Protein AF-A0A7V8XF37-F1 (afdb_monomer_lite)

Sequence (133 aa):
MGAAGLAASLGGTASAAAWCGSATIQDRPATVTGRSIRVIYAIPSDSPDRGAERAPVISADVDEITGWWRGQDSEREPRFDRAPFACGLQADLFVVRSTETAAALQVDDTRFEKLSDAVLGATGRSQYEKHLV

Structure (mmCIF, N/CA/C/O backbone):
data_AF-A0A7V8XF37-F1
#
_entry.id   AF-A0A7V8XF37-F1
#
loop_
_atom_site.group_PDB
_atom_site.id
_atom_site.type_symbol
_atom_site.label_atom_id
_atom_site.label_alt_id
_atom_site.label_comp_id
_atom_site.label_asym_id
_atom_site.label_entity_id
_atom_site.label_seq_id
_atom_site.pdbx_PDB_ins_code
_atom_site.Cartn_x
_atom_site.Cartn_y
_atom_site.Cartn_z
_atom_site.occupancy
_atom_site.B_iso_or_equiv
_atom_site.auth_seq_id
_atom_site.auth_comp_id
_atom_site.auth_asym_id
_atom_site.auth_atom_id
_atom_site.pdbx_PDB_model_num
ATOM 1 N N . MET A 1 1 ? -19.938 -44.236 10.981 1.00 38.38 1 MET A N 1
ATOM 2 C CA . MET A 1 1 ? -19.249 -43.022 11.469 1.00 38.38 1 MET A CA 1
ATOM 3 C C . MET A 1 1 ? -18.979 -42.156 10.250 1.00 38.38 1 MET A C 1
ATOM 5 O O . MET A 1 1 ? -18.111 -42.503 9.465 1.00 38.38 1 MET A O 1
ATOM 9 N N . GLY A 1 2 ? -19.823 -41.153 9.999 1.00 36.72 2 GLY A N 1
ATOM 10 C CA . GLY A 1 2 ? -19.707 -40.270 8.834 1.00 36.72 2 GLY A CA 1
ATOM 11 C C . GLY A 1 2 ? -19.041 -38.961 9.242 1.00 36.72 2 GLY A C 1
ATOM 12 O O . GLY A 1 2 ? -19.491 -38.331 10.194 1.00 36.72 2 GLY A O 1
ATOM 13 N N . ALA A 1 3 ? -17.965 -38.580 8.558 1.00 45.50 3 ALA A N 1
ATOM 14 C CA . ALA A 1 3 ? -17.331 -37.280 8.732 1.00 45.50 3 ALA A CA 1
ATOM 15 C C . ALA A 1 3 ? -18.082 -36.248 7.879 1.00 45.50 3 ALA A C 1
ATOM 17 O O . ALA A 1 3 ? -18.082 -36.335 6.652 1.00 45.50 3 ALA A O 1
ATOM 18 N N . ALA A 1 4 ? -18.747 -35.295 8.531 1.00 46.12 4 ALA A N 1
ATOM 19 C CA . ALA A 1 4 ? -19.310 -34.125 7.871 1.00 46.12 4 ALA A CA 1
ATOM 20 C C . ALA A 1 4 ? -18.177 -33.118 7.620 1.00 46.12 4 ALA A C 1
ATOM 22 O O . ALA A 1 4 ? -17.595 -32.583 8.562 1.00 46.12 4 ALA A O 1
ATOM 23 N N . GLY A 1 5 ? -17.836 -32.900 6.350 1.00 41.81 5 GLY A N 1
ATOM 24 C CA . GLY A 1 5 ? -16.898 -31.860 5.941 1.00 41.81 5 GLY A CA 1
ATOM 25 C C . GLY A 1 5 ? -17.552 -30.483 6.037 1.00 41.81 5 GLY A C 1
ATOM 26 O O . GLY A 1 5 ? -18.583 -30.240 5.414 1.00 41.81 5 GLY A O 1
ATOM 27 N N . LEU A 1 6 ? -16.948 -29.582 6.811 1.00 49.84 6 LEU A N 1
ATOM 28 C CA . LEU A 1 6 ? -17.267 -28.156 6.795 1.00 49.84 6 LEU A CA 1
ATOM 29 C C . LEU A 1 6 ? -16.724 -27.558 5.492 1.00 49.84 6 LEU A C 1
ATOM 31 O O . LEU A 1 6 ? -15.524 -27.327 5.358 1.00 49.84 6 LEU A O 1
ATOM 35 N N . ALA A 1 7 ? -17.603 -27.328 4.520 1.00 48.38 7 ALA A N 1
ATOM 36 C CA . ALA A 1 7 ? -17.288 -26.521 3.350 1.00 48.38 7 ALA A CA 1
ATOM 37 C C . ALA A 1 7 ? -17.413 -25.038 3.731 1.00 48.38 7 ALA A C 1
ATOM 39 O O . ALA A 1 7 ? -18.518 -24.520 3.877 1.00 48.38 7 ALA A O 1
ATOM 40 N N . ALA A 1 8 ? -16.282 -24.359 3.916 1.00 50.72 8 ALA A N 1
ATOM 41 C CA . ALA A 1 8 ? -16.254 -22.905 4.006 1.00 50.72 8 ALA A CA 1
ATOM 42 C C . ALA A 1 8 ? -16.471 -22.321 2.601 1.00 50.72 8 ALA A C 1
ATOM 44 O O . ALA A 1 8 ? -15.638 -22.493 1.712 1.00 50.72 8 ALA A O 1
ATOM 45 N N . SER A 1 9 ? -17.599 -21.645 2.386 1.00 50.03 9 SER A N 1
ATOM 46 C CA . SER A 1 9 ? -17.854 -20.876 1.169 1.00 50.03 9 SER A CA 1
ATOM 47 C C . SER A 1 9 ? -17.094 -19.546 1.229 1.00 50.03 9 SER A C 1
ATOM 49 O O . SER A 1 9 ? -17.621 -18.546 1.714 1.00 50.03 9 SER A O 1
ATOM 51 N N . LEU A 1 10 ? -15.853 -19.524 0.745 1.00 54.91 10 LEU A N 1
ATOM 52 C CA . LEU A 1 10 ? -15.155 -18.280 0.413 1.00 54.91 10 LEU A CA 1
ATOM 53 C C . LEU A 1 10 ? -15.517 -17.919 -1.028 1.00 54.91 10 LEU A C 1
ATOM 55 O O . LEU A 1 10 ? -14.938 -18.444 -1.975 1.00 54.91 10 LEU A O 1
ATOM 59 N N . GLY A 1 11 ? -16.549 -17.101 -1.200 1.00 47.81 11 GLY A N 1
ATOM 60 C CA . GLY A 1 11 ? -17.048 -16.759 -2.529 1.00 47.81 11 GLY A CA 1
ATOM 61 C C . GLY A 1 11 ? -18.088 -15.653 -2.511 1.00 47.81 11 GLY A C 1
ATOM 62 O O . GLY A 1 11 ? -19.124 -15.780 -3.155 1.00 47.81 11 GLY A O 1
ATOM 63 N N . GLY A 1 12 ? -17.844 -14.595 -1.740 1.00 43.12 12 GLY A N 1
ATOM 64 C CA . GLY A 1 12 ? -18.539 -13.328 -1.930 1.00 43.12 12 GLY A CA 1
ATOM 65 C C . GLY A 1 12 ? -17.650 -12.429 -2.773 1.00 43.12 12 GLY A C 1
ATOM 66 O O . GLY A 1 12 ? -16.594 -12.025 -2.305 1.00 43.12 12 GLY A O 1
ATOM 67 N N . THR A 1 13 ? -18.046 -12.111 -4.004 1.00 48.09 13 THR A N 1
ATOM 68 C CA . THR A 1 13 ? -17.426 -11.002 -4.732 1.00 48.09 13 THR A CA 1
ATOM 69 C C . THR A 1 13 ? -17.789 -9.717 -4.000 1.00 48.09 13 THR A C 1
ATOM 71 O O . THR A 1 13 ? -18.898 -9.199 -4.146 1.00 48.09 13 THR A O 1
ATOM 74 N N . ALA A 1 14 ? -16.875 -9.219 -3.167 1.00 48.22 14 ALA A N 1
ATOM 75 C CA . ALA A 1 14 ? -16.988 -7.887 -2.605 1.00 48.22 14 ALA A CA 1
ATOM 76 C C . ALA A 1 14 ? -17.128 -6.903 -3.777 1.00 48.22 14 ALA A C 1
ATOM 78 O O . ALA A 1 14 ? -16.203 -6.709 -4.567 1.00 48.22 14 ALA A O 1
ATOM 79 N N . SER A 1 15 ? -18.317 -6.320 -3.945 1.00 48.81 15 SER A N 1
ATOM 80 C CA . SER A 1 15 ? -18.491 -5.203 -4.866 1.00 48.81 15 SER A CA 1
ATOM 81 C C . SER A 1 15 ? -17.774 -4.020 -4.241 1.00 48.81 15 SER A C 1
ATOM 83 O O . SER A 1 15 ? -18.336 -3.340 -3.382 1.00 48.81 15 SER A O 1
ATOM 85 N N . ALA A 1 16 ? -16.523 -3.810 -4.645 1.00 47.19 16 ALA A N 1
ATOM 86 C CA . ALA A 1 16 ? -15.731 -2.666 -4.236 1.00 47.19 16 ALA A CA 1
ATOM 87 C C . ALA A 1 16 ? -16.558 -1.388 -4.431 1.00 47.19 16 ALA A C 1
ATOM 89 O O . ALA A 1 16 ? -17.068 -1.131 -5.527 1.00 47.19 16 ALA A O 1
ATOM 90 N N . ALA A 1 17 ? -16.695 -0.573 -3.383 1.00 54.34 17 ALA A N 1
ATOM 91 C CA . ALA A 1 17 ? -17.039 0.825 -3.595 1.00 54.34 17 ALA A CA 1
ATOM 92 C C . ALA A 1 17 ? -16.021 1.384 -4.600 1.00 54.34 17 ALA A C 1
ATOM 94 O O . ALA A 1 17 ? -14.824 1.118 -4.465 1.00 54.34 17 ALA A O 1
ATOM 95 N N . ALA A 1 18 ? -16.480 2.103 -5.630 1.00 65.69 18 ALA A N 1
ATOM 96 C CA . ALA A 1 18 ? -15.573 2.686 -6.612 1.00 65.69 18 ALA A CA 1
ATOM 97 C C . ALA A 1 18 ? -14.501 3.488 -5.861 1.00 65.69 18 ALA A C 1
ATOM 99 O O . ALA A 1 18 ? -14.824 4.399 -5.097 1.00 65.69 18 ALA A O 1
ATOM 100 N N . TRP A 1 19 ? -13.236 3.098 -6.010 1.00 72.50 19 TRP A N 1
ATOM 101 C CA . TRP A 1 19 ? -12.137 3.802 -5.367 1.00 72.50 19 TRP A CA 1
ATOM 102 C C . TRP A 1 19 ? -12.119 5.240 -5.863 1.00 72.50 19 TRP A C 1
ATOM 104 O O . TRP A 1 19 ? -11.910 5.501 -7.044 1.00 72.50 19 TRP A O 1
ATOM 114 N N . CYS A 1 20 ? -12.412 6.159 -4.951 1.00 78.31 20 CYS A N 1
ATOM 115 C CA . CYS A 1 20 ? -12.406 7.594 -5.199 1.00 78.31 20 CYS A CA 1
ATOM 116 C C . CYS A 1 20 ? -11.209 8.263 -4.516 1.00 78.31 20 CYS A C 1
ATOM 118 O O . CYS A 1 20 ? -11.111 9.492 -4.482 1.00 78.31 20 CYS A O 1
ATOM 120 N N . GLY A 1 21 ? -10.340 7.454 -3.908 1.00 75.81 21 GLY A N 1
ATOM 121 C CA . GLY A 1 21 ? -9.154 7.924 -3.239 1.00 75.81 21 GLY A CA 1
ATOM 122 C C . GLY A 1 21 ? -8.069 8.371 -4.203 1.00 75.81 21 GLY A C 1
ATOM 123 O O . GLY A 1 21 ? -8.073 8.070 -5.394 1.00 75.81 21 GLY A O 1
ATOM 124 N N . SER A 1 22 ? -7.102 9.090 -3.651 1.00 80.94 22 SER A N 1
ATOM 125 C CA . SER A 1 22 ? -5.833 9.356 -4.309 1.00 80.94 22 SER A CA 1
ATOM 126 C C . SER A 1 22 ? -4.729 8.655 -3.540 1.00 80.94 22 SER A C 1
ATOM 128 O O . SER A 1 22 ? -4.583 8.828 -2.323 1.00 80.94 22 SER A O 1
ATOM 130 N N . ALA A 1 23 ? -3.965 7.856 -4.274 1.00 78.44 23 ALA A N 1
ATOM 131 C CA . ALA A 1 23 ? -2.681 7.365 -3.822 1.00 78.44 23 ALA A CA 1
ATOM 132 C C . ALA A 1 23 ? -1.749 8.544 -3.510 1.00 78.44 23 ALA A C 1
ATOM 134 O O . ALA A 1 23 ? -1.864 9.615 -4.112 1.00 78.44 23 ALA A O 1
ATOM 135 N N . THR A 1 24 ? -0.832 8.351 -2.567 1.00 79.94 24 THR A N 1
ATOM 136 C CA . THR A 1 24 ? 0.061 9.414 -2.109 1.00 79.94 24 THR A CA 1
ATOM 137 C C . THR A 1 24 ? 1.514 8.962 -2.075 1.00 79.94 24 THR A C 1
ATOM 139 O O . THR A 1 24 ? 1.815 7.815 -1.770 1.00 79.94 24 THR A O 1
ATOM 142 N N . ILE A 1 25 ? 2.425 9.884 -2.378 1.00 78.69 25 ILE A N 1
ATOM 143 C CA . ILE A 1 25 ? 3.872 9.727 -2.151 1.00 78.69 25 ILE A CA 1
ATOM 144 C C . ILE A 1 25 ? 4.318 10.417 -0.854 1.00 78.69 25 ILE A C 1
ATOM 146 O O . ILE A 1 25 ? 5.477 10.333 -0.462 1.00 78.69 25 ILE A O 1
ATOM 150 N N . GLN A 1 26 ? 3.399 11.132 -0.202 1.00 76.81 26 GLN A N 1
ATOM 151 C CA . GLN A 1 26 ? 3.586 11.744 1.106 1.00 76.81 26 GLN A CA 1
ATOM 152 C C . GLN A 1 26 ? 2.629 11.097 2.092 1.00 76.81 26 GLN A C 1
ATOM 154 O O . GLN A 1 26 ? 1.419 11.064 1.874 1.00 76.81 26 GLN A O 1
ATOM 159 N N . ASP A 1 27 ? 3.182 10.584 3.177 1.00 69.88 27 ASP A N 1
ATOM 160 C CA . ASP A 1 27 ? 2.408 9.937 4.222 1.00 69.88 27 ASP A CA 1
ATOM 161 C C . ASP A 1 27 ? 1.367 10.898 4.810 1.00 69.88 27 ASP A C 1
ATOM 163 O O . ASP A 1 27 ? 1.6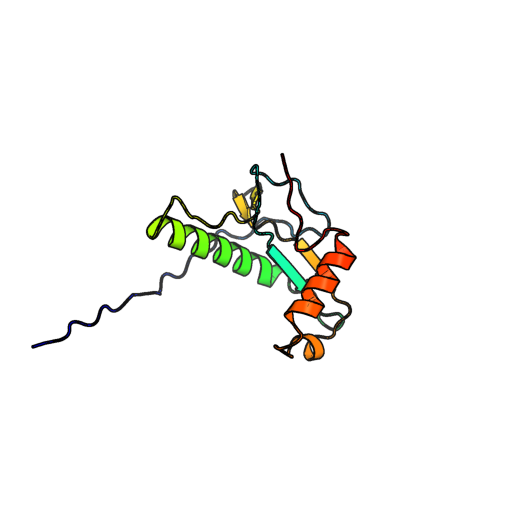97 12.035 5.169 1.00 69.88 27 ASP A O 1
ATOM 167 N N . ARG A 1 28 ? 0.106 10.465 4.883 1.00 77.31 28 ARG A N 1
ATOM 168 C CA . ARG A 1 28 ? -0.941 11.264 5.523 1.00 77.31 28 ARG A CA 1
ATOM 169 C C . ARG A 1 28 ? -0.918 11.014 7.029 1.00 77.31 28 ARG A C 1
ATOM 171 O O . ARG A 1 28 ? -0.479 9.959 7.482 1.00 77.31 28 ARG A O 1
ATOM 178 N N . PRO A 1 29 ? -1.389 11.969 7.845 1.00 71.81 29 PRO A N 1
ATOM 179 C CA . PRO A 1 29 ? -1.589 11.705 9.261 1.00 71.81 29 PRO A CA 1
ATOM 180 C C . PRO A 1 29 ? -2.574 10.546 9.449 1.00 71.81 29 PRO A C 1
ATOM 182 O O . PRO A 1 29 ? -3.676 10.579 8.898 1.00 71.81 29 PRO A O 1
ATOM 185 N N . ALA A 1 30 ? -2.189 9.552 10.252 1.00 67.31 30 ALA A N 1
ATOM 186 C CA . ALA A 1 30 ? -3.059 8.430 10.580 1.00 67.31 30 ALA A CA 1
ATOM 187 C C . ALA A 1 30 ? -4.360 8.927 11.232 1.00 67.31 30 ALA A C 1
ATOM 189 O O . ALA A 1 30 ? -4.349 9.790 12.113 1.00 67.31 30 ALA A O 1
ATOM 190 N N . THR A 1 31 ? -5.490 8.353 10.823 1.00 68.44 31 THR A N 1
ATOM 191 C CA . THR A 1 31 ? -6.827 8.726 11.327 1.00 68.44 31 THR A CA 1
ATOM 192 C C . THR A 1 31 ? -7.169 8.097 12.678 1.00 68.44 31 THR A C 1
ATOM 194 O O . THR A 1 31 ? -8.159 8.462 13.312 1.00 68.44 31 THR A O 1
ATOM 197 N N . VAL A 1 32 ? -6.344 7.159 13.139 1.00 67.38 32 VAL A N 1
ATOM 198 C CA . VAL A 1 32 ? -6.534 6.383 14.364 1.00 67.38 32 VAL A CA 1
ATOM 199 C C . VAL A 1 32 ? -5.245 6.356 15.181 1.00 67.38 32 VAL A C 1
ATOM 201 O O . VAL A 1 32 ? -4.154 6.200 14.642 1.00 67.38 32 VAL A O 1
ATOM 204 N N . THR A 1 33 ? -5.366 6.471 16.504 1.00 66.06 33 THR A N 1
ATOM 205 C CA . THR A 1 33 ? -4.225 6.460 17.431 1.00 66.06 33 THR A CA 1
ATOM 206 C C . THR A 1 33 ? -3.676 5.048 17.656 1.00 66.06 33 THR A C 1
ATOM 208 O O . THR A 1 33 ? -4.428 4.097 17.874 1.00 66.06 33 THR A O 1
ATOM 211 N N . GLY A 1 34 ? -2.350 4.899 17.653 1.00 70.12 34 GLY A N 1
ATOM 212 C CA . GLY A 1 34 ? -1.655 3.618 17.829 1.00 70.12 34 GLY A CA 1
ATOM 213 C C . GLY A 1 34 ? -1.023 3.097 16.535 1.00 70.12 34 GLY A C 1
ATOM 214 O O . GLY A 1 34 ? -0.927 3.817 15.548 1.00 70.12 34 GLY A O 1
ATOM 215 N N . ARG A 1 35 ? -0.543 1.847 16.549 1.00 73.19 35 ARG A N 1
ATOM 216 C CA . ARG A 1 35 ? 0.139 1.243 15.391 1.00 73.19 35 ARG A CA 1
ATOM 217 C C . ARG A 1 35 ? -0.885 0.823 14.336 1.00 73.19 35 ARG A C 1
ATOM 219 O O . ARG A 1 35 ? -1.788 0.047 14.652 1.00 73.19 35 ARG A O 1
ATOM 226 N N . SER A 1 36 ? -0.711 1.309 13.111 1.00 82.94 36 SER A N 1
ATOM 227 C CA . SER A 1 36 ? -1.486 0.910 11.937 1.00 82.94 36 SER A CA 1
ATOM 228 C C . SER A 1 36 ? -0.660 0.032 10.993 1.00 82.94 36 SER A C 1
ATOM 230 O O . SER A 1 36 ? 0.573 0.025 11.026 1.00 82.94 36 SER A O 1
ATOM 232 N N . ILE A 1 37 ? -1.355 -0.730 10.153 1.00 86.69 37 ILE A N 1
ATOM 233 C CA . ILE A 1 37 ? -0.786 -1.449 9.017 1.00 86.69 37 ILE A CA 1
ATOM 234 C C . ILE A 1 37 ? -0.896 -0.527 7.808 1.00 86.69 37 ILE A C 1
ATOM 236 O O . ILE A 1 37 ? -1.989 -0.302 7.287 1.00 86.69 37 ILE A O 1
ATOM 240 N N . ARG A 1 38 ? 0.237 0.013 7.364 1.00 86.69 38 ARG A N 1
ATOM 241 C CA . ARG A 1 38 ? 0.303 0.821 6.147 1.00 86.69 38 ARG A CA 1
ATOM 242 C C . ARG A 1 38 ? 0.267 -0.065 4.913 1.00 86.69 38 ARG A C 1
ATOM 244 O O . ARG A 1 38 ? 0.914 -1.110 4.877 1.00 86.69 38 ARG A O 1
ATOM 251 N N . VAL A 1 39 ? -0.438 0.393 3.887 1.00 89.56 39 VAL A N 1
ATOM 252 C CA . VAL A 1 39 ? -0.516 -0.303 2.606 1.00 89.56 39 VAL A CA 1
ATOM 253 C C . VAL A 1 39 ? 0.390 0.399 1.602 1.00 89.56 39 VAL A C 1
ATOM 255 O O . VAL A 1 39 ? 0.237 1.589 1.327 1.00 89.56 39 VAL A O 1
ATOM 258 N N . ILE A 1 40 ? 1.360 -0.346 1.074 1.00 89.31 40 ILE A N 1
ATOM 259 C CA . ILE A 1 40 ? 2.345 0.148 0.111 1.00 89.31 40 ILE A CA 1
ATOM 260 C C . ILE A 1 40 ? 2.009 -0.417 -1.273 1.00 89.31 40 ILE A C 1
ATOM 262 O O . ILE A 1 40 ? 1.907 -1.633 -1.438 1.00 89.31 40 ILE A O 1
ATOM 266 N N . TYR A 1 41 ? 1.926 0.444 -2.284 1.00 91.00 41 TYR A N 1
ATOM 267 C CA . TYR A 1 41 ? 1.980 0.046 -3.687 1.00 91.00 41 TYR A CA 1
ATOM 268 C C . TYR A 1 41 ? 3.375 0.344 -4.241 1.00 91.00 41 TYR A C 1
ATOM 270 O O . TYR A 1 41 ? 3.716 1.485 -4.560 1.00 91.00 41 TYR A O 1
ATOM 278 N N . ALA A 1 42 ? 4.203 -0.697 -4.311 1.00 91.00 42 ALA A N 1
ATOM 279 C CA . ALA A 1 42 ? 5.545 -0.6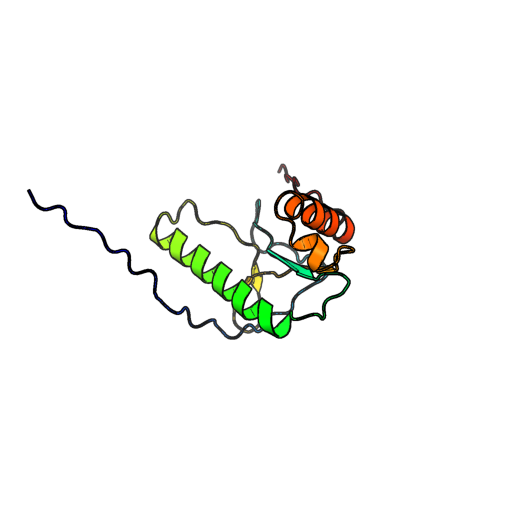09 -4.862 1.00 91.00 42 ALA A CA 1
ATOM 280 C C . ALA A 1 42 ? 5.527 -0.880 -6.363 1.00 91.00 42 ALA A C 1
ATOM 282 O O . ALA A 1 42 ? 4.989 -1.889 -6.822 1.00 91.00 42 ALA A O 1
ATOM 283 N N . ILE A 1 43 ? 6.149 0.013 -7.122 1.00 92.88 43 ILE A N 1
ATOM 284 C CA . ILE A 1 43 ? 6.185 -0.076 -8.571 1.00 92.88 43 ILE A CA 1
ATOM 285 C C . ILE A 1 43 ? 7.640 -0.294 -9.011 1.00 92.88 43 ILE A C 1
ATOM 287 O O . ILE A 1 43 ? 8.501 0.508 -8.632 1.00 92.88 43 ILE A O 1
ATOM 291 N N . PRO A 1 44 ? 7.936 -1.354 -9.787 1.00 95.06 44 PRO A N 1
ATOM 292 C CA . PRO A 1 44 ? 9.291 -1.624 -10.267 1.00 95.06 44 PRO A CA 1
ATOM 293 C C . PRO A 1 44 ? 9.859 -0.483 -11.119 1.00 95.06 44 PRO A C 1
ATOM 295 O O . PRO A 1 44 ? 9.102 0.273 -11.734 1.00 95.06 44 PRO A O 1
ATOM 298 N N . SER A 1 45 ? 11.182 -0.363 -11.200 1.00 96.25 45 SER A N 1
ATOM 299 C CA . SER A 1 45 ? 11.852 0.717 -11.941 1.00 96.25 45 SER A CA 1
ATOM 300 C C . SER A 1 45 ? 11.562 0.700 -13.446 1.00 96.25 45 SER A C 1
ATOM 302 O O . SER A 1 45 ? 11.501 1.754 -14.073 1.00 96.25 45 SER A O 1
ATOM 304 N N . ASP A 1 46 ? 11.325 -0.483 -14.009 1.00 96.88 46 ASP A N 1
ATOM 305 C CA . ASP A 1 46 ? 11.113 -0.745 -15.437 1.00 96.88 46 ASP A CA 1
ATOM 306 C C . ASP A 1 46 ? 9.636 -0.949 -15.818 1.00 96.88 46 ASP A C 1
ATOM 308 O O . ASP A 1 46 ? 9.325 -1.305 -16.954 1.00 96.88 46 ASP A O 1
ATOM 312 N N . SER A 1 47 ? 8.714 -0.732 -14.876 1.00 94.38 47 SER A N 1
ATOM 313 C CA . SER A 1 47 ? 7.285 -0.986 -15.073 1.00 94.38 47 SE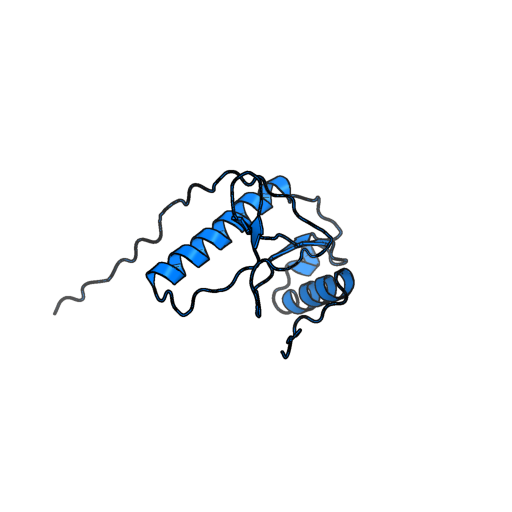R A CA 1
ATOM 314 C C . SER A 1 47 ? 6.456 0.300 -15.101 1.00 94.38 47 SER A C 1
ATOM 316 O O . SER A 1 47 ? 6.682 1.200 -14.280 1.00 94.38 47 SER A O 1
ATOM 318 N N . PRO A 1 48 ? 5.441 0.389 -15.984 1.00 94.75 48 PRO A N 1
ATOM 319 C CA . PRO A 1 48 ? 4.503 1.502 -15.958 1.00 94.75 48 PRO A CA 1
ATOM 320 C C . PRO A 1 48 ? 3.718 1.520 -14.641 1.00 94.75 48 PRO A C 1
ATOM 322 O O . PRO A 1 48 ? 3.477 0.482 -14.021 1.00 94.75 48 PRO A O 1
ATOM 325 N N . ASP A 1 49 ? 3.301 2.712 -14.219 1.00 90.25 49 ASP A N 1
ATOM 326 C CA . ASP A 1 49 ? 2.388 2.867 -13.089 1.00 90.25 49 ASP A CA 1
ATOM 327 C C . ASP A 1 49 ? 0.986 2.358 -13.464 1.00 90.25 49 ASP A C 1
ATOM 329 O O . ASP A 1 49 ? 0.381 2.831 -14.426 1.00 90.25 49 ASP A O 1
ATOM 333 N N . ARG A 1 50 ? 0.477 1.380 -12.705 1.00 90.12 50 ARG A N 1
ATOM 334 C CA . ARG A 1 50 ? -0.878 0.821 -12.849 1.00 90.12 50 ARG A CA 1
ATOM 335 C C . ARG A 1 50 ? -1.751 1.124 -11.629 1.00 90.12 50 ARG A C 1
ATOM 337 O O . ARG A 1 50 ? -2.721 0.412 -11.371 1.00 90.12 50 ARG A O 1
ATOM 344 N N . GLY A 1 51 ? -1.424 2.170 -10.872 1.00 87.25 51 GLY A N 1
ATOM 345 C CA . GLY A 1 51 ? -2.110 2.549 -9.640 1.00 87.25 51 GLY A CA 1
ATOM 346 C C . GLY A 1 51 ? -3.615 2.729 -9.826 1.00 87.25 51 GLY A C 1
ATOM 347 O O . GLY A 1 51 ? -4.379 2.229 -9.009 1.00 87.25 51 GLY A O 1
ATOM 348 N N . ALA A 1 52 ? -4.052 3.323 -10.942 1.00 85.88 52 ALA A N 1
ATOM 349 C CA . ALA A 1 52 ? -5.475 3.499 -11.256 1.00 85.88 52 ALA A CA 1
ATOM 350 C C . ALA A 1 52 ? -6.262 2.175 -11.325 1.00 85.88 52 ALA A C 1
ATOM 352 O O . ALA A 1 52 ? -7.435 2.129 -10.969 1.00 85.88 52 ALA A O 1
ATOM 353 N N . GLU A 1 53 ? -5.614 1.095 -11.758 1.00 87.19 53 GLU A N 1
ATOM 354 C CA . GLU A 1 53 ? -6.224 -0.233 -11.862 1.00 87.19 53 GLU A CA 1
ATOM 355 C C . GLU A 1 53 ? -6.059 -1.039 -10.569 1.00 87.19 53 GLU A C 1
ATOM 357 O O . GLU A 1 53 ? -6.924 -1.836 -10.212 1.00 87.19 53 GLU A O 1
ATOM 362 N N . ARG A 1 54 ? -4.930 -0.862 -9.871 1.00 89.38 54 ARG A N 1
ATOM 363 C CA . ARG A 1 54 ? -4.570 -1.664 -8.694 1.00 89.38 54 ARG A CA 1
ATOM 364 C C . ARG A 1 54 ? -5.160 -1.139 -7.403 1.00 89.38 54 ARG A C 1
ATOM 366 O O . ARG A 1 54 ? -5.599 -1.935 -6.583 1.00 89.38 54 ARG A O 1
ATOM 373 N N . ALA A 1 55 ? -5.199 0.170 -7.219 1.00 88.94 55 ALA A N 1
ATOM 374 C CA . ALA A 1 55 ? -5.672 0.763 -5.983 1.00 88.94 55 ALA A CA 1
ATOM 375 C C . ALA A 1 55 ? -7.137 0.432 -5.634 1.00 88.94 55 ALA A C 1
ATOM 377 O O . ALA A 1 55 ? -7.376 0.155 -4.459 1.00 88.94 55 ALA A O 1
ATOM 378 N N . PRO A 1 56 ? -8.097 0.348 -6.585 1.00 88.25 56 PRO A N 1
ATOM 379 C CA . PRO A 1 56 ? -9.442 -0.123 -6.263 1.00 88.25 56 PRO A CA 1
ATOM 380 C C . PRO A 1 56 ? -9.470 -1.544 -5.708 1.00 88.25 56 PRO A C 1
ATOM 382 O O . PRO A 1 56 ? -10.156 -1.802 -4.724 1.00 88.25 56 PRO A O 1
ATOM 385 N N . VAL A 1 57 ? -8.687 -2.443 -6.308 1.00 89.88 57 VAL A N 1
ATOM 386 C CA . VAL A 1 57 ? -8.596 -3.842 -5.877 1.00 89.88 57 VAL A CA 1
ATOM 387 C C . VAL A 1 57 ? -7.947 -3.931 -4.499 1.00 89.88 57 VAL A C 1
ATOM 389 O O . VAL A 1 57 ? -8.518 -4.529 -3.600 1.00 89.88 57 VAL A O 1
ATOM 392 N N . ILE A 1 58 ? -6.817 -3.248 -4.290 1.00 90.12 58 ILE A N 1
ATOM 393 C CA . ILE A 1 58 ? -6.122 -3.251 -2.995 1.00 90.12 58 ILE A CA 1
ATOM 394 C C . ILE A 1 58 ? -7.021 -2.684 -1.884 1.00 90.12 58 ILE A C 1
ATOM 396 O O . ILE A 1 58 ? -7.031 -3.198 -0.769 1.00 90.12 58 ILE A O 1
ATOM 400 N N . SER A 1 59 ? -7.781 -1.621 -2.168 1.00 90.44 59 SER A N 1
ATOM 401 C CA . SER A 1 59 ? -8.714 -1.055 -1.190 1.00 90.44 59 SER A CA 1
ATOM 402 C C . SER A 1 59 ? -9.829 -2.038 -0.828 1.00 90.44 59 SER A C 1
ATOM 404 O O . SER A 1 59 ? -10.157 -2.184 0.347 1.00 90.44 59 SER A O 1
ATOM 406 N N . ALA A 1 60 ? -10.362 -2.751 -1.825 1.00 89.62 60 ALA A N 1
ATOM 407 C CA . ALA A 1 60 ? -11.363 -3.789 -1.613 1.00 89.62 60 ALA A CA 1
ATOM 408 C C . ALA A 1 60 ? -10.815 -4.961 -0.787 1.00 89.62 60 ALA A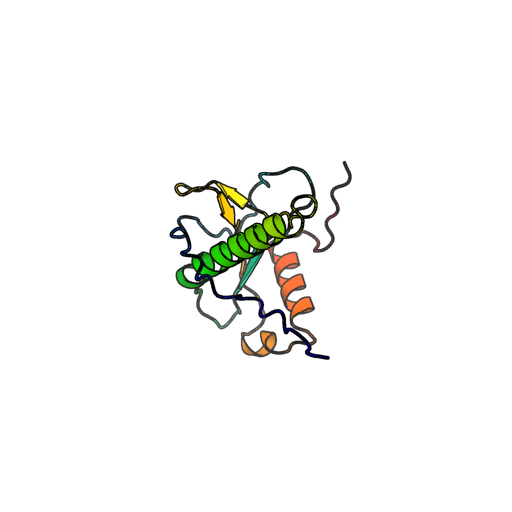 C 1
ATOM 410 O O . ALA A 1 60 ? -11.496 -5.410 0.131 1.00 89.62 60 ALA A O 1
ATOM 411 N N . ASP A 1 61 ? -9.576 -5.394 -1.036 1.00 92.81 61 ASP A N 1
ATOM 412 C CA . ASP A 1 61 ? -8.923 -6.448 -0.251 1.00 92.81 61 ASP A CA 1
ATOM 413 C C . ASP A 1 61 ? -8.776 -6.031 1.223 1.00 92.81 61 ASP A C 1
ATOM 415 O O . ASP A 1 61 ? -9.040 -6.816 2.133 1.00 92.81 61 ASP A O 1
ATOM 419 N N . VAL A 1 62 ? -8.399 -4.773 1.484 1.00 92.00 62 VAL A N 1
ATOM 420 C CA . VAL A 1 62 ? -8.328 -4.218 2.848 1.00 92.00 62 VAL A CA 1
ATOM 421 C C . VAL A 1 62 ? -9.697 -4.251 3.533 1.00 92.00 62 VAL A C 1
ATOM 423 O O . VAL A 1 62 ? -9.786 -4.611 4.709 1.00 92.00 62 VAL A O 1
ATOM 426 N N . ASP A 1 63 ? -10.766 -3.899 2.817 1.00 90.88 63 ASP A N 1
ATOM 427 C CA . ASP A 1 63 ? -12.137 -3.980 3.328 1.00 90.88 63 ASP A CA 1
ATOM 428 C C . ASP A 1 63 ? -12.584 -5.421 3.586 1.00 90.88 63 ASP A C 1
ATOM 430 O O . ASP A 1 63 ? -13.189 -5.689 4.626 1.00 90.88 63 ASP A O 1
ATOM 434 N N . GLU A 1 64 ? -12.252 -6.352 2.693 1.00 92.69 64 GLU A N 1
ATOM 435 C CA . GLU A 1 64 ? -12.582 -7.770 2.829 1.00 92.69 64 GLU A CA 1
ATOM 436 C C . GLU A 1 64 ? -11.861 -8.402 4.025 1.00 92.69 64 GLU A C 1
ATOM 438 O O . GLU A 1 64 ? -12.502 -9.053 4.852 1.00 92.69 64 GLU A O 1
ATOM 443 N N . ILE A 1 65 ? -10.558 -8.148 4.186 1.00 90.75 65 ILE A N 1
ATOM 444 C CA . ILE A 1 65 ? -9.773 -8.632 5.331 1.00 90.75 65 ILE A CA 1
ATOM 445 C C . ILE A 1 65 ? -10.346 -8.074 6.637 1.00 90.75 65 ILE A C 1
ATOM 447 O O . ILE A 1 65 ? -10.566 -8.827 7.589 1.00 90.75 65 ILE A O 1
ATOM 451 N N . THR A 1 66 ? -10.614 -6.765 6.686 1.00 90.50 66 THR A N 1
ATOM 452 C CA . THR A 1 66 ? -11.267 -6.119 7.832 1.00 90.50 66 THR A CA 1
ATOM 453 C C . THR A 1 66 ? -12.621 -6.775 8.134 1.00 90.50 66 THR A C 1
ATOM 455 O O . THR A 1 66 ? -12.903 -7.116 9.285 1.00 90.50 66 THR A O 1
ATOM 458 N N . GLY A 1 67 ? -13.459 -6.975 7.116 1.00 93.00 67 GLY A N 1
ATOM 459 C CA . GLY A 1 67 ? -14.786 -7.568 7.256 1.00 93.00 67 GLY A CA 1
ATOM 460 C C . GLY A 1 67 ? -14.741 -9.009 7.761 1.00 93.00 67 GLY A C 1
ATOM 461 O O . GLY A 1 67 ? -15.495 -9.365 8.668 1.00 93.00 67 GLY A O 1
ATOM 462 N N . TRP A 1 68 ? -13.818 -9.818 7.235 1.00 94.25 68 TRP A N 1
ATOM 463 C CA . TRP A 1 68 ? -13.605 -11.189 7.689 1.00 94.25 68 TRP A CA 1
ATOM 464 C C . TRP A 1 68 ? -13.209 -11.225 9.164 1.00 94.25 68 TRP A C 1
ATOM 466 O O . TRP A 1 68 ? -13.845 -11.936 9.942 1.00 94.25 68 TRP A O 1
ATOM 476 N N . TRP A 1 69 ? -12.233 -10.406 9.574 1.00 93.69 69 TRP A N 1
ATOM 477 C CA . TRP A 1 69 ? -11.789 -10.342 10.968 1.00 93.69 69 TRP A CA 1
ATOM 478 C C . TRP A 1 69 ? -12.903 -9.933 11.919 1.00 93.69 69 TRP A C 1
ATOM 480 O O . TRP A 1 69 ? -13.074 -10.583 12.942 1.00 93.69 69 TRP A O 1
ATOM 490 N N . ARG A 1 70 ? -13.721 -8.936 11.564 1.00 93.75 70 ARG A N 1
ATOM 491 C CA . ARG A 1 70 ? -14.899 -8.568 12.368 1.00 93.75 70 ARG A CA 1
ATOM 492 C C . ARG A 1 70 ? -15.867 -9.731 12.567 1.00 93.75 70 ARG A C 1
ATOM 494 O O . ARG A 1 70 ? -16.482 -9.823 13.623 1.00 93.75 70 ARG A O 1
ATOM 501 N N . GLY A 1 71 ? -16.001 -10.601 11.566 1.00 95.19 71 GLY A N 1
ATOM 502 C CA . GLY A 1 71 ? -16.815 -11.813 11.650 1.00 95.19 71 GLY A CA 1
ATOM 503 C C . GLY A 1 71 ? -16.183 -12.952 12.458 1.00 95.19 71 GLY A C 1
ATOM 504 O O . GLY A 1 71 ? -16.917 -13.828 12.908 1.00 95.19 71 GLY A O 1
ATOM 505 N N . GLN A 1 72 ? -14.858 -12.961 12.641 1.00 95.00 72 GLN A N 1
ATOM 506 C CA . GLN A 1 72 ? -14.147 -13.977 13.430 1.00 95.00 72 GLN A CA 1
ATOM 507 C C . GLN A 1 72 ? -13.897 -13.535 14.879 1.00 95.00 72 GLN A C 1
ATOM 509 O O . GLN A 1 72 ? -14.269 -14.236 15.815 1.00 95.00 72 GLN A O 1
ATOM 514 N N . ASP A 1 73 ? -13.245 -12.387 15.057 1.00 94.06 73 ASP A N 1
ATOM 515 C CA . ASP A 1 73 ? -12.856 -11.790 16.335 1.00 94.06 73 ASP A CA 1
ATOM 516 C C . ASP A 1 73 ? -12.727 -10.268 16.158 1.00 94.06 73 ASP A C 1
ATOM 518 O O . ASP A 1 73 ? -11.698 -9.744 15.717 1.00 94.06 73 ASP A O 1
ATOM 522 N N . SER A 1 74 ? -13.791 -9.542 16.505 1.00 90.88 74 SER A N 1
ATOM 523 C CA . SER A 1 74 ? -13.838 -8.085 16.372 1.00 90.88 74 SER A CA 1
ATOM 524 C C . SER A 1 74 ? -12.895 -7.347 17.325 1.00 90.88 74 SER A C 1
ATOM 526 O O . SER A 1 74 ? -12.596 -6.179 17.089 1.00 90.88 74 SER A O 1
ATOM 528 N N . GLU A 1 75 ? -12.418 -7.988 18.397 1.00 89.56 75 GLU A N 1
ATOM 529 C CA . GLU A 1 75 ? -11.481 -7.363 19.340 1.00 89.56 75 GLU A CA 1
ATOM 530 C C . GLU A 1 75 ? -10.037 -7.384 18.818 1.00 89.56 75 GLU A C 1
ATOM 532 O O . GLU A 1 75 ? -9.169 -6.689 19.351 1.00 89.56 75 GLU A O 1
ATOM 537 N N . ARG A 1 76 ? -9.770 -8.157 17.755 1.00 87.00 76 ARG A N 1
ATOM 538 C CA . ARG A 1 76 ? -8.437 -8.336 17.158 1.00 87.00 76 ARG A CA 1
ATOM 539 C C . ARG A 1 76 ? -8.374 -7.972 15.676 1.00 87.00 76 ARG A C 1
ATOM 541 O O . ARG A 1 76 ? -7.500 -8.455 14.958 1.00 87.00 76 ARG A O 1
ATOM 548 N N . GLU A 1 77 ? -9.261 -7.093 15.222 1.00 88.75 77 GLU A N 1
ATOM 549 C CA . GLU A 1 77 ? -9.249 -6.589 13.848 1.00 88.75 77 GLU A CA 1
ATOM 550 C C . GLU A 1 77 ? -7.898 -5.922 13.496 1.00 88.75 77 GLU A C 1
ATOM 552 O O . GLU A 1 77 ? -7.435 -5.028 14.219 1.00 88.75 77 GLU A O 1
ATOM 557 N N . PRO A 1 78 ? -7.262 -6.297 12.368 1.00 88.38 78 PRO A N 1
ATOM 558 C CA . PRO A 1 78 ? -6.093 -5.603 11.853 1.00 88.38 78 PRO A CA 1
ATOM 559 C C . PRO A 1 78 ? -6.401 -4.134 11.575 1.00 88.38 78 PRO A C 1
ATOM 561 O O . PRO A 1 78 ? -7.329 -3.784 10.846 1.00 88.38 78 PRO A O 1
ATOM 564 N N . ARG A 1 79 ? -5.576 -3.252 12.133 1.00 88.25 79 ARG A N 1
ATOM 565 C CA . ARG A 1 79 ? -5.774 -1.805 12.038 1.00 88.25 79 ARG A CA 1
ATOM 566 C C . ARG A 1 79 ? -5.096 -1.255 10.791 1.00 88.25 79 ARG A C 1
ATOM 568 O O . ARG A 1 79 ? -4.021 -0.673 10.891 1.00 88.25 79 ARG A O 1
ATOM 575 N N . PHE A 1 80 ? -5.687 -1.463 9.620 1.00 90.06 80 PHE A N 1
ATOM 576 C CA . PHE A 1 80 ? -5.188 -0.838 8.393 1.00 90.06 80 PHE A CA 1
ATOM 577 C C . PHE A 1 80 ? -5.262 0.686 8.469 1.00 90.06 80 PHE A C 1
ATOM 579 O O . PHE A 1 80 ? -6.227 1.243 8.995 1.00 90.06 80 PHE A O 1
ATOM 586 N N . ASP A 1 81 ? -4.240 1.346 7.931 1.00 87.62 81 ASP A N 1
ATOM 587 C CA . ASP A 1 81 ? -4.254 2.792 7.765 1.00 87.62 81 ASP A CA 1
ATOM 588 C C . ASP A 1 81 ? -5.278 3.183 6.696 1.00 87.62 81 ASP A C 1
ATOM 590 O O . ASP A 1 81 ? -5.343 2.592 5.611 1.00 87.62 81 ASP A O 1
ATOM 594 N N . ARG A 1 82 ? -6.130 4.148 7.033 1.00 89.12 82 ARG A N 1
ATOM 595 C CA . ARG A 1 82 ? -7.281 4.544 6.221 1.00 89.12 82 ARG A CA 1
ATOM 596 C C . ARG A 1 82 ? -7.387 6.055 6.192 1.00 89.12 82 ARG A C 1
ATOM 598 O O . ARG A 1 82 ? -7.273 6.709 7.230 1.00 89.12 82 ARG A O 1
ATOM 605 N N . ALA A 1 83 ? -7.688 6.591 5.017 1.00 88.06 83 ALA A N 1
ATOM 606 C CA . ALA A 1 83 ? -7.898 8.014 4.802 1.00 88.06 83 ALA A CA 1
ATOM 607 C C . ALA A 1 83 ? -9.361 8.296 4.413 1.00 88.06 83 AL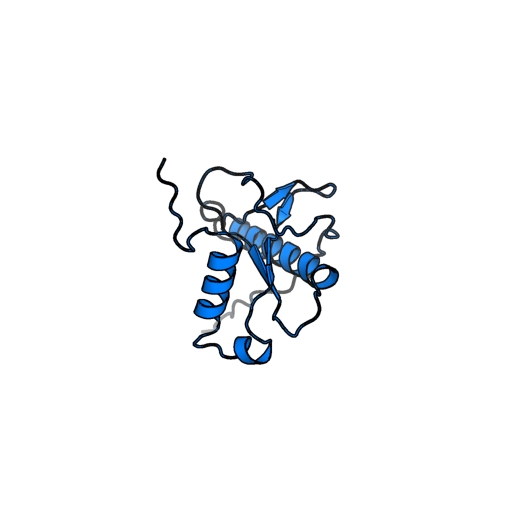A A C 1
ATOM 609 O O . ALA A 1 83 ? -10.000 7.469 3.749 1.00 88.06 83 ALA A O 1
ATOM 610 N N . PRO A 1 84 ? -9.921 9.449 4.824 1.00 87.81 84 PRO A N 1
ATOM 611 C CA . PRO A 1 84 ? -11.239 9.870 4.384 1.00 87.81 84 PRO A CA 1
ATOM 612 C C . PRO A 1 84 ? -11.174 10.380 2.942 1.00 87.81 84 PRO A C 1
ATOM 614 O O . PRO A 1 84 ? -10.406 11.286 2.621 1.00 87.81 84 PRO A O 1
ATOM 617 N N . PHE A 1 85 ? -12.036 9.836 2.089 1.00 86.56 85 PHE A N 1
ATOM 618 C CA . PHE A 1 85 ? -12.266 10.315 0.731 1.00 86.56 85 PHE A CA 1
ATOM 619 C C . PHE A 1 85 ? -13.755 10.599 0.508 1.00 86.56 85 PHE A C 1
ATOM 621 O O . PHE A 1 85 ? -14.596 10.306 1.358 1.00 86.56 85 PHE A O 1
ATOM 628 N N . ALA A 1 86 ? -14.104 11.166 -0.650 1.00 86.56 86 ALA A N 1
ATOM 629 C CA . ALA A 1 86 ? -15.477 11.581 -0.958 1.00 86.56 86 ALA A CA 1
ATOM 630 C C . ALA A 1 86 ? -16.514 10.438 -0.891 1.00 86.56 86 ALA A C 1
ATOM 632 O O . ALA A 1 86 ? -17.693 10.686 -0.662 1.00 86.56 86 ALA A O 1
ATOM 633 N N . CYS A 1 87 ? -16.077 9.193 -1.071 1.00 82.50 87 CYS A N 1
ATOM 634 C CA . CYS A 1 87 ? -16.894 7.981 -1.041 1.00 82.50 87 CYS A CA 1
ATOM 635 C C . CYS A 1 87 ? -16.779 7.199 0.281 1.00 82.50 87 CYS A C 1
ATOM 637 O O . CYS A 1 87 ? -17.302 6.092 0.376 1.00 82.50 87 CYS A O 1
ATOM 639 N N . GLY A 1 88 ? -16.117 7.760 1.300 1.00 86.75 88 GLY A N 1
ATOM 640 C CA . GLY A 1 88 ? -15.940 7.143 2.615 1.00 86.75 88 GLY A CA 1
ATOM 641 C C . GLY A 1 88 ? -14.482 6.844 2.961 1.00 86.75 88 GLY A C 1
ATOM 642 O O . GLY A 1 88 ? -13.552 7.335 2.319 1.00 86.75 88 GLY A O 1
ATOM 643 N N . LEU A 1 89 ? -14.284 6.056 4.021 1.00 87.31 89 LEU A N 1
ATOM 644 C CA . LEU A 1 89 ? -12.958 5.595 4.436 1.00 87.31 89 LEU A CA 1
ATOM 645 C C . LEU A 1 89 ? -12.457 4.524 3.471 1.00 87.31 89 LEU A C 1
ATOM 647 O O . LEU A 1 89 ? -13.102 3.491 3.319 1.00 87.31 89 LEU A O 1
ATOM 651 N N . GLN A 1 90 ? -11.285 4.741 2.885 1.00 89.50 90 GLN A N 1
ATOM 652 C CA . GLN A 1 90 ? -10.614 3.756 2.034 1.00 89.50 90 GLN A CA 1
ATOM 653 C C . GLN A 1 90 ? -9.177 3.552 2.512 1.00 89.50 90 GLN A C 1
ATOM 655 O O . GLN A 1 90 ? -8.667 4.348 3.304 1.00 89.50 90 GLN A O 1
ATOM 660 N N . ALA A 1 91 ? -8.528 2.482 2.046 1.00 90.00 91 ALA A N 1
ATOM 661 C CA . ALA A 1 91 ? -7.115 2.240 2.334 1.00 90.00 91 ALA A CA 1
ATOM 662 C C . ALA A 1 91 ? -6.265 3.475 1.987 1.00 90.00 91 ALA A C 1
ATOM 664 O O . ALA A 1 91 ? -6.392 4.024 0.886 1.00 90.00 91 ALA A O 1
ATOM 665 N N . ASP A 1 92 ? -5.400 3.902 2.911 1.00 89.06 92 ASP A N 1
ATOM 666 C CA . ASP A 1 92 ? -4.418 4.939 2.607 1.00 89.06 92 ASP A CA 1
ATOM 667 C C . ASP A 1 92 ? -3.220 4.303 1.897 1.00 89.06 92 ASP A C 1
ATOM 669 O O . ASP A 1 92 ? -2.423 3.571 2.488 1.00 89.06 92 ASP A O 1
ATOM 673 N N . LEU A 1 93 ? -3.158 4.517 0.583 1.00 88.69 93 LEU A N 1
ATOM 674 C CA . LEU A 1 93 ? -2.199 3.863 -0.296 1.00 88.69 93 LEU A CA 1
ATOM 675 C C . LEU A 1 93 ? -0.976 4.744 -0.499 1.00 88.69 93 LEU A C 1
ATOM 677 O O . LEU A 1 93 ? -1.026 5.741 -1.228 1.00 88.69 93 LEU A O 1
ATOM 681 N N . PHE A 1 94 ? 0.133 4.325 0.101 1.00 88.69 94 PHE A N 1
ATOM 682 C CA . PHE A 1 94 ? 1.428 4.941 -0.121 1.00 88.69 94 PHE A CA 1
ATOM 683 C C . PHE A 1 94 ? 2.109 4.318 -1.340 1.00 88.69 94 PHE A C 1
ATOM 685 O O . PHE A 1 94 ? 2.268 3.100 -1.422 1.00 88.69 94 PHE A O 1
ATOM 692 N N . VAL A 1 95 ? 2.527 5.142 -2.294 1.00 89.25 95 VAL A N 1
ATOM 693 C CA . VAL A 1 95 ? 3.159 4.687 -3.534 1.00 89.25 95 VAL A CA 1
ATOM 694 C C . VAL A 1 95 ? 4.655 4.901 -3.460 1.00 89.25 95 VAL A C 1
ATOM 696 O O . VAL A 1 95 ? 5.123 6.001 -3.175 1.00 89.25 95 VAL A O 1
ATOM 699 N N . VAL A 1 96 ? 5.406 3.852 -3.786 1.00 89.06 96 VAL A N 1
ATOM 700 C CA . VAL A 1 96 ? 6.862 3.914 -3.873 1.00 89.06 96 VAL A CA 1
ATOM 701 C C . VAL A 1 96 ? 7.342 3.415 -5.227 1.00 89.06 96 VAL A C 1
ATOM 703 O O . VAL A 1 96 ? 6.908 2.378 -5.728 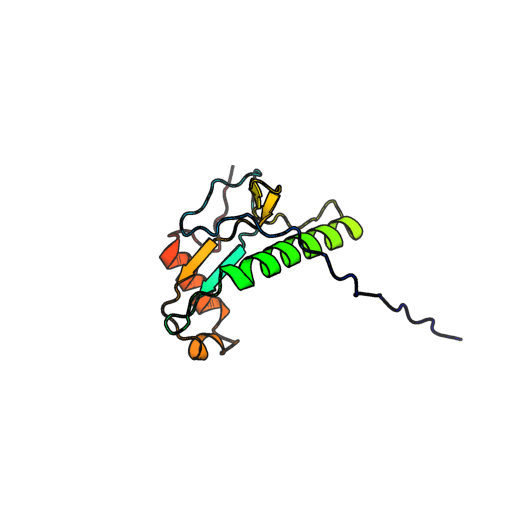1.00 89.06 96 VAL A O 1
ATOM 706 N N . ARG A 1 97 ? 8.272 4.157 -5.828 1.00 91.31 97 ARG A N 1
ATOM 707 C CA . ARG A 1 97 ? 9.042 3.694 -6.981 1.00 91.31 97 ARG A CA 1
ATOM 708 C C . ARG A 1 97 ? 10.271 2.958 -6.466 1.00 91.31 97 ARG A C 1
ATOM 710 O O . ARG A 1 97 ? 11.112 3.568 -5.815 1.00 91.31 97 ARG A O 1
ATOM 717 N N . SER A 1 98 ? 10.364 1.663 -6.742 1.00 90.25 98 SER A N 1
ATOM 718 C CA . SER A 1 98 ? 11.564 0.887 -6.430 1.00 90.25 98 SER A CA 1
ATOM 719 C C . SER A 1 98 ? 12.670 1.174 -7.448 1.00 90.25 98 SER A C 1
ATOM 721 O O . SER A 1 98 ? 12.392 1.515 -8.599 1.00 90.25 98 SER A O 1
ATOM 723 N N . THR A 1 99 ? 13.923 1.005 -7.034 1.00 93.94 99 THR A N 1
ATOM 724 C CA . THR A 1 99 ? 15.087 0.950 -7.930 1.00 93.94 99 THR A CA 1
ATOM 725 C C . THR A 1 99 ? 15.228 -0.416 -8.610 1.00 93.94 99 THR A C 1
ATOM 727 O O . THR A 1 99 ? 15.871 -0.520 -9.654 1.00 93.94 99 THR A O 1
ATOM 730 N N . GLU A 1 100 ? 14.597 -1.456 -8.062 1.00 94.69 100 GLU A N 1
ATOM 731 C CA . GLU A 1 100 ? 14.632 -2.825 -8.578 1.00 94.69 100 GLU A CA 1
ATOM 732 C C . GLU A 1 100 ? 13.727 -3.003 -9.803 1.00 94.69 100 GLU A C 1
ATOM 734 O O . GLU A 1 100 ? 12.638 -2.427 -9.884 1.00 94.69 100 GLU A O 1
ATOM 739 N N . THR A 1 101 ? 14.152 -3.851 -10.740 1.00 96.00 101 THR A N 1
ATOM 740 C CA . THR A 1 101 ? 13.342 -4.240 -11.904 1.00 96.00 101 THR A CA 1
ATOM 741 C C . THR A 1 101 ? 12.231 -5.211 -11.514 1.00 96.00 101 THR A C 1
ATOM 743 O O . THR A 1 101 ? 12.300 -5.888 -10.483 1.00 96.00 101 THR A O 1
ATOM 746 N N . ALA A 1 102 ? 11.212 -5.347 -12.363 1.00 93.94 102 ALA A N 1
ATOM 747 C CA . ALA A 1 102 ? 10.121 -6.288 -12.133 1.00 93.94 102 ALA A CA 1
ATOM 748 C C . ALA A 1 102 ? 10.639 -7.722 -11.983 1.00 93.94 102 ALA A C 1
ATOM 750 O O . ALA A 1 102 ? 10.197 -8.442 -11.091 1.00 93.94 102 ALA A O 1
ATOM 751 N N . ALA A 1 103 ? 11.616 -8.115 -12.808 1.00 95.25 103 ALA A N 1
ATOM 752 C CA . ALA A 1 103 ? 12.257 -9.425 -12.735 1.00 95.25 103 ALA A CA 1
ATOM 753 C C . ALA A 1 103 ? 13.020 -9.626 -11.415 1.00 95.25 103 ALA A C 1
ATOM 755 O O . ALA A 1 103 ? 12.898 -10.675 -10.787 1.00 95.25 103 ALA A O 1
ATOM 756 N N . ALA A 1 104 ? 13.759 -8.611 -10.957 1.00 92.31 104 ALA A N 1
ATOM 757 C CA . ALA A 1 104 ? 14.498 -8.669 -9.698 1.00 92.31 104 ALA A CA 1
ATOM 758 C C . ALA A 1 104 ? 13.574 -8.769 -8.473 1.00 92.31 104 ALA A C 1
ATOM 760 O O . ALA A 1 104 ? 13.965 -9.355 -7.461 1.00 92.31 104 ALA A O 1
ATOM 761 N N . LEU A 1 105 ? 12.355 -8.231 -8.580 1.00 90.19 105 LEU A N 1
ATOM 762 C CA . LEU A 1 105 ? 11.306 -8.362 -7.576 1.00 90.19 105 LEU A CA 1
ATOM 763 C C . LEU A 1 105 ? 10.546 -9.690 -7.666 1.00 90.19 105 LEU A C 1
ATOM 765 O O . LEU A 1 105 ? 9.807 -9.982 -6.742 1.00 90.19 105 LEU A O 1
ATOM 769 N N . GLN A 1 106 ? 10.714 -10.534 -8.692 1.00 91.00 106 GLN A N 1
ATOM 770 C CA . GLN A 1 106 ? 10.090 -11.870 -8.713 1.00 91.00 106 GLN A CA 1
ATOM 771 C C . GLN A 1 106 ? 10.809 -12.889 -7.810 1.00 91.00 106 GLN A C 1
ATOM 773 O O . GLN A 1 106 ? 10.227 -13.921 -7.499 1.00 91.00 106 GLN A O 1
ATOM 778 N N . VAL A 1 107 ? 12.023 -12.607 -7.331 1.00 89.81 107 VAL A N 1
ATOM 779 C CA . VAL A 1 107 ? 12.796 -13.533 -6.484 1.00 89.81 107 VAL A CA 1
ATOM 780 C C . VAL A 1 107 ? 12.303 -13.484 -5.033 1.00 89.81 107 VAL A C 1
ATOM 782 O O . VAL A 1 107 ? 12.630 -12.545 -4.310 1.00 89.81 107 VAL A O 1
ATOM 785 N N . ASP A 1 108 ? 11.533 -14.491 -4.609 1.00 84.69 108 ASP A N 1
ATOM 786 C CA . ASP A 1 108 ? 10.838 -14.506 -3.309 1.00 84.69 108 ASP A CA 1
ATOM 787 C C . ASP A 1 108 ? 11.777 -14.299 -2.107 1.00 84.69 108 ASP A C 1
ATOM 789 O O . ASP A 1 108 ? 11.499 -13.436 -1.273 1.00 84.69 108 ASP A O 1
ATOM 793 N N . ASP A 1 109 ? 12.920 -14.995 -2.065 1.00 90.00 109 ASP A N 1
ATOM 794 C CA . ASP A 1 109 ? 13.845 -14.986 -0.915 1.00 90.00 109 ASP A CA 1
ATOM 795 C C . ASP A 1 109 ? 14.408 -13.598 -0.571 1.00 90.00 109 ASP A C 1
ATOM 797 O O . ASP A 1 109 ? 14.763 -13.345 0.574 1.00 90.00 109 ASP A O 1
ATOM 801 N N . THR A 1 110 ? 14.476 -12.683 -1.545 1.00 89.19 110 THR A N 1
ATOM 802 C CA . THR A 1 110 ? 15.020 -11.321 -1.348 1.00 89.19 110 THR A CA 1
ATOM 803 C C . THR A 1 110 ? 13.985 -10.225 -1.584 1.00 89.19 110 THR A C 1
ATOM 805 O O . THR A 1 110 ? 14.264 -9.045 -1.366 1.00 89.19 110 THR A O 1
ATOM 808 N N . ARG A 1 111 ? 12.771 -10.582 -2.030 1.00 89.56 111 ARG A N 1
ATOM 809 C CA . ARG A 1 111 ? 11.727 -9.615 -2.396 1.00 89.56 111 ARG A CA 1
ATOM 810 C C . ARG A 1 111 ? 11.368 -8.718 -1.219 1.00 89.56 111 ARG A C 1
ATOM 812 O O . ARG A 1 111 ? 11.239 -7.511 -1.400 1.00 89.56 111 ARG A O 1
ATOM 819 N N . PHE A 1 112 ? 11.190 -9.305 -0.036 1.00 87.69 112 PHE A N 1
ATOM 820 C CA . PHE A 1 112 ? 10.798 -8.553 1.153 1.00 87.69 112 PHE A CA 1
ATOM 821 C C . PHE A 1 112 ? 11.841 -7.490 1.508 1.00 87.69 112 PHE A C 1
ATOM 823 O O . PHE A 1 112 ? 11.492 -6.322 1.619 1.00 87.69 112 PHE A O 1
ATOM 830 N N . GLU A 1 113 ? 13.115 -7.874 1.600 1.00 89.44 113 GLU A N 1
ATOM 831 C CA . GLU A 1 113 ? 14.218 -6.967 1.947 1.00 89.44 113 GLU A CA 1
ATOM 832 C C . GLU A 1 113 ? 14.321 -5.805 0.954 1.00 89.44 113 GLU A C 1
ATOM 834 O O . GLU A 1 113 ? 14.317 -4.642 1.351 1.00 89.44 113 GLU A O 1
ATOM 839 N N . LYS A 1 114 ? 14.270 -6.106 -0.347 1.00 90.38 114 LYS A N 1
ATOM 840 C CA . LYS A 1 114 ? 14.293 -5.099 -1.417 1.00 90.38 114 LYS A CA 1
ATOM 841 C C . LYS A 1 114 ? 13.141 -4.098 -1.336 1.00 90.38 114 LYS A C 1
ATOM 843 O O . LYS A 1 114 ? 13.328 -2.903 -1.568 1.00 90.38 114 LYS A O 1
ATOM 848 N N . LEU A 1 115 ? 11.930 -4.577 -1.048 1.00 88.50 115 LEU A N 1
ATOM 849 C CA . LEU A 1 115 ? 10.761 -3.711 -0.905 1.00 88.50 115 LEU A CA 1
ATOM 850 C C . LEU A 1 115 ? 10.834 -2.886 0.382 1.00 88.50 115 LEU A C 1
ATOM 852 O O . LEU A 1 115 ? 10.525 -1.695 0.348 1.00 88.50 115 LEU A O 1
ATOM 856 N N . SER A 1 116 ? 11.286 -3.481 1.485 1.00 87.25 116 SER A N 1
ATOM 857 C CA . SER A 1 116 ? 11.505 -2.777 2.749 1.00 87.25 116 SER A CA 1
ATOM 858 C C . SER A 1 116 ? 12.530 -1.654 2.609 1.00 87.25 116 SER A C 1
ATOM 860 O O . SER A 1 116 ? 12.276 -0.545 3.081 1.00 87.25 116 SER A O 1
ATOM 862 N N . ASP A 1 117 ? 13.639 -1.893 1.908 1.00 87.81 117 ASP A N 1
ATOM 863 C CA . ASP A 1 117 ? 14.662 -0.878 1.647 1.00 87.81 117 ASP A CA 1
ATOM 864 C C . ASP A 1 117 ? 14.133 0.252 0.757 1.00 87.81 117 ASP A C 1
ATOM 866 O O . ASP A 1 117 ? 14.385 1.427 1.031 1.00 87.81 117 ASP A O 1
ATOM 870 N N . ALA A 1 118 ? 13.329 -0.070 -0.263 1.00 86.31 118 ALA A N 1
ATOM 871 C CA . ALA A 1 118 ? 12.679 0.942 -1.095 1.00 86.31 118 ALA A CA 1
ATOM 872 C C . ALA A 1 118 ? 11.735 1.839 -0.272 1.00 86.31 118 ALA A C 1
ATOM 874 O O . ALA A 1 118 ? 11.744 3.061 -0.427 1.00 86.31 118 ALA A O 1
ATOM 875 N N . VAL A 1 119 ? 10.946 1.252 0.635 1.00 85.44 119 VAL A N 1
ATOM 876 C CA . VAL A 1 119 ? 10.050 2.004 1.530 1.00 85.44 119 VAL A CA 1
ATOM 877 C C . VAL A 1 119 ? 10.841 2.858 2.518 1.00 85.44 119 VAL A C 1
ATOM 879 O O . VAL A 1 119 ? 10.501 4.029 2.715 1.00 85.44 119 VAL A O 1
ATOM 882 N N . LEU A 1 120 ? 11.908 2.311 3.107 1.00 84.56 120 LEU A N 1
ATOM 883 C CA . LEU A 1 120 ? 12.791 3.046 4.011 1.00 84.56 120 LEU A CA 1
ATOM 884 C C . LEU A 1 120 ? 13.433 4.241 3.300 1.00 84.56 120 LEU A C 1
ATOM 886 O O . LEU A 1 120 ? 13.404 5.349 3.828 1.00 84.56 120 LEU A O 1
ATOM 890 N N . GLY A 1 121 ? 13.957 4.039 2.090 1.00 82.94 121 GLY A N 1
ATOM 891 C CA . GLY A 1 121 ? 14.547 5.106 1.285 1.00 82.94 121 GLY A CA 1
ATOM 892 C C . GLY A 1 121 ? 13.541 6.196 0.908 1.00 82.94 121 GLY A C 1
ATOM 893 O O . GLY A 1 121 ? 13.878 7.376 0.940 1.00 82.94 121 GLY A O 1
ATOM 894 N N . ALA A 1 122 ? 12.296 5.822 0.597 1.00 81.19 122 ALA A N 1
ATOM 895 C CA . ALA A 1 122 ? 11.261 6.772 0.189 1.00 81.19 122 ALA A CA 1
ATOM 896 C C . ALA A 1 122 ? 10.660 7.575 1.351 1.00 81.19 122 ALA A C 1
ATOM 898 O O . ALA A 1 122 ? 10.262 8.722 1.166 1.00 81.19 122 ALA A O 1
ATOM 899 N N . THR A 1 123 ? 10.563 6.975 2.537 1.00 76.06 123 THR A N 1
ATOM 900 C CA . THR A 1 123 ? 9.874 7.591 3.683 1.00 76.06 123 THR A CA 1
ATOM 901 C C . THR A 1 123 ? 10.825 8.117 4.752 1.00 76.06 123 THR A C 1
ATOM 903 O O . THR A 1 123 ? 10.424 8.952 5.558 1.00 76.06 123 THR A O 1
ATOM 906 N N . GLY A 1 124 ? 12.061 7.613 4.814 1.00 72.62 124 GLY A N 1
ATOM 907 C CA . GLY A 1 124 ? 12.960 7.810 5.955 1.00 72.62 124 GLY A CA 1
ATOM 908 C C . GLY A 1 124 ? 12.449 7.171 7.253 1.00 72.62 124 GLY A C 1
ATOM 909 O O . GLY A 1 124 ? 13.043 7.374 8.312 1.00 72.62 124 GLY A O 1
ATOM 910 N N . ARG A 1 125 ? 11.345 6.412 7.195 1.00 67.12 125 ARG A N 1
ATOM 911 C CA . ARG A 1 125 ? 10.695 5.782 8.345 1.00 67.12 125 ARG A CA 1
ATOM 912 C C . ARG A 1 125 ? 11.088 4.311 8.394 1.00 67.12 125 ARG A C 1
ATOM 914 O O . ARG A 1 125 ? 11.031 3.595 7.397 1.00 67.12 125 ARG A O 1
ATOM 921 N N . SER A 1 126 ? 11.519 3.865 9.570 1.00 55.97 126 SER A N 1
ATOM 922 C CA . SER A 1 126 ? 11.893 2.471 9.808 1.00 55.97 126 SER A CA 1
ATOM 923 C C . SER A 1 126 ? 10.679 1.546 9.683 1.00 55.97 126 SER A C 1
ATOM 925 O O . SER A 1 126 ? 9.626 1.829 10.248 1.00 55.97 126 SER A O 1
ATOM 927 N N . GLN A 1 127 ? 10.857 0.371 9.069 1.00 53.16 127 GLN A N 1
ATOM 928 C CA . GLN A 1 127 ? 9.877 -0.731 9.089 1.00 53.16 127 GLN A CA 1
ATOM 929 C C . GLN A 1 127 ? 9.546 -1.243 10.512 1.00 53.16 127 GLN A C 1
ATOM 931 O O . GLN A 1 127 ? 8.609 -2.014 10.709 1.00 53.16 127 GLN A O 1
ATOM 936 N N . TYR A 1 128 ? 10.305 -0.799 11.519 1.00 53.91 128 TYR A N 1
ATOM 937 C CA . TYR A 1 128 ? 10.140 -1.141 12.930 1.00 53.91 128 TYR A CA 1
ATOM 938 C C . TYR A 1 128 ? 9.681 0.037 13.790 1.00 53.91 128 TYR A C 1
ATOM 940 O O . TYR A 1 128 ? 9.833 -0.024 15.012 1.00 53.91 128 TYR A O 1
ATOM 948 N N . GLU A 1 129 ? 9.158 1.113 13.195 1.00 52.50 129 GLU A N 1
ATOM 949 C CA . GLU A 1 129 ? 8.744 2.292 13.954 1.00 52.50 129 GLU A CA 1
ATOM 950 C C . GLU A 1 129 ? 7.742 1.897 15.059 1.00 52.50 129 GLU A C 1
ATOM 952 O O . GLU A 1 129 ? 6.629 1.406 14.832 1.00 52.50 129 GLU A O 1
ATOM 957 N N . LYS A 1 130 ? 8.204 2.038 16.305 1.00 43.09 130 LYS A N 1
ATOM 958 C CA . LYS A 1 130 ? 7.416 1.900 17.525 1.00 43.09 130 LYS A CA 1
ATOM 959 C C . LYS A 1 130 ? 7.280 3.295 18.105 1.00 43.09 130 LYS A C 1
ATOM 961 O O . LYS A 1 130 ? 8.236 3.830 18.657 1.00 43.09 130 LYS A O 1
ATOM 966 N N . HIS A 1 131 ? 6.090 3.867 17.998 1.00 40.25 131 HIS A N 1
ATOM 967 C CA . HIS A 1 131 ? 5.741 5.045 18.776 1.00 40.25 131 HIS A CA 1
ATOM 968 C C . HIS A 1 131 ? 5.482 4.593 20.213 1.00 40.25 131 HIS A C 1
ATOM 970 O O . HIS A 1 131 ? 4.493 3.910 20.483 1.00 40.25 131 HIS A O 1
ATOM 976 N N . LEU A 1 132 ? 6.415 4.905 21.109 1.00 27.14 132 LEU A N 1
ATOM 977 C CA . LEU A 1 132 ? 6.160 4.866 22.543 1.00 27.14 132 LEU A CA 1
ATOM 978 C C . LEU A 1 132 ? 5.470 6.184 22.901 1.00 27.14 132 LEU A C 1
ATOM 980 O O . LEU A 1 132 ? 6.015 7.252 22.621 1.00 27.14 132 LEU A O 1
ATOM 984 N N . VAL A 1 133 ? 4.259 6.082 23.446 1.00 38.81 133 VAL A N 1
ATOM 985 C CA . VAL A 1 133 ? 3.579 7.168 24.166 1.00 38.81 133 VAL A CA 1
ATOM 986 C C . VAL A 1 133 ? 3.874 7.048 25.649 1.00 38.81 133 VAL A C 1
ATOM 988 O O . VAL A 1 133 ? 3.928 5.893 26.132 1.00 38.81 133 VAL A O 1
#

Radius of gyration: 17.47 Å; chains: 1; bounding box: 35×55×40 Å

pLDDT: mean 79.06, std 17.28, range [27.14, 96.88]

Secondary structure (DSSP, 8-state):
---------------PPP-----BSSPPPPSSSS--B-EEEEE-TTS---HHHHHHHHHHHHHHHHHHHHHH-GGG---B-EEEETTEEEE-EEEEE-SS-TTGGG-HHHHHHHHHHHHHHHH---TT-----

Foldseek 3Di:
DDDDDDDDPPDDPQPQDQPQDDADLDDDPFPDPFDADAAEDEDEQPGDDPCNVVQSVVQSVLVVQQVVCCVVPVVDRHHAGWDQDPRGTTGHYHYFYFPHHPVRCVPVVCNVVSVQVRCCVSHVDHPPDHDDD